Protein AF-A0A538U808-F1 (afdb_monomer_lite)

Foldseek 3Di:
DDPPDPPPPPDDPLLVCLLPDDDDDDDDDDDPPNCPLVSVVSNLVSCVVVPNPNVNDDDDDDDPVSVVVD

pLDDT: mean 88.34, std 15.51, range [39.91, 97.69]

Structure (mmCIF, N/CA/C/O backbone):
data_AF-A0A538U808-F1
#
_entry.id   AF-A0A538U808-F1
#
loop_
_atom_site.group_PDB
_atom_site.id
_atom_site.type_symbol
_atom_site.label_atom_id
_atom_site.label_alt_id
_atom_site.label_comp_id
_atom_site.label_asym_id
_atom_site.label_entity_id
_atom_site.label_seq_id
_atom_site.pdbx_PDB_ins_code
_atom_site.Cartn_x
_atom_site.Cartn_y
_atom_site.Cartn_z
_atom_site.occupancy
_atom_site.B_iso_or_equiv
_atom_site.auth_seq_id
_atom_site.auth_comp_id
_atom_site.auth_asym_id
_atom_site.auth_atom_id
_atom_site.pdbx_PDB_model_num
ATOM 1 N N . MET A 1 1 ? -19.087 17.907 6.313 1.00 39.91 1 MET A N 1
ATOM 2 C CA . MET A 1 1 ? -18.142 17.633 7.416 1.00 39.91 1 MET A CA 1
ATOM 3 C C . MET A 1 1 ? -16.950 16.909 6.802 1.00 39.91 1 MET A C 1
ATOM 5 O O . MET A 1 1 ? -17.128 15.807 6.317 1.00 39.91 1 MET A O 1
ATOM 9 N N . ASN A 1 2 ? -15.835 17.640 6.680 1.00 40.59 2 ASN A N 1
ATOM 10 C CA . ASN A 1 2 ? -14.536 17.345 6.049 1.00 40.59 2 ASN A CA 1
ATOM 11 C C . ASN A 1 2 ? -14.471 16.516 4.747 1.00 40.59 2 ASN A C 1
ATOM 13 O O . ASN A 1 2 ? -14.249 15.310 4.802 1.00 40.59 2 ASN A O 1
ATOM 17 N N . PRO A 1 3 ? -14.475 17.173 3.567 1.00 45.97 3 PRO A N 1
ATOM 18 C CA . PRO A 1 3 ? -13.806 16.644 2.389 1.00 45.97 3 PRO A CA 1
ATOM 19 C C . PRO A 1 3 ? -12.305 16.931 2.546 1.00 45.97 3 PRO A C 1
ATOM 21 O O . PRO A 1 3 ? -11.778 17.884 1.973 1.00 45.97 3 PRO A O 1
ATOM 24 N N . ALA A 1 4 ? -11.616 16.170 3.399 1.00 47.31 4 ALA A N 1
ATOM 25 C CA . ALA A 1 4 ? -10.162 16.161 3.342 1.00 47.31 4 ALA A CA 1
ATOM 26 C C . ALA A 1 4 ? -9.810 15.550 1.985 1.00 47.31 4 ALA A C 1
ATOM 28 O O . ALA A 1 4 ? -10.051 14.372 1.749 1.00 47.31 4 ALA A O 1
ATOM 29 N N . VAL A 1 5 ? -9.382 16.421 1.076 1.00 47.41 5 VAL A N 1
ATOM 30 C CA . VAL A 1 5 ? -8.963 16.140 -0.291 1.00 47.41 5 VAL A CA 1
ATOM 31 C C . VAL A 1 5 ? -8.124 14.864 -0.303 1.00 47.41 5 VAL A C 1
ATOM 33 O O . VAL A 1 5 ? -6.964 14.890 0.097 1.00 47.41 5 VAL A O 1
ATOM 36 N N . GLU A 1 6 ? -8.705 13.754 -0.763 1.00 52.22 6 GLU A N 1
ATOM 37 C CA . GLU A 1 6 ? -7.924 12.660 -1.332 1.00 52.22 6 GLU A CA 1
ATOM 38 C C . GLU A 1 6 ? -7.131 13.313 -2.465 1.00 52.22 6 GLU A C 1
ATOM 40 O O . GLU A 1 6 ? -7.752 13.804 -3.418 1.00 52.22 6 GLU A O 1
ATOM 45 N N . PRO A 1 7 ? -5.791 13.417 -2.403 1.00 46.19 7 PRO A N 1
ATOM 46 C CA . PRO A 1 7 ? -5.070 13.747 -3.610 1.00 46.19 7 PRO A CA 1
ATOM 47 C C . PRO A 1 7 ? -5.401 12.595 -4.547 1.00 46.19 7 PRO A C 1
ATOM 49 O O . PRO A 1 7 ? -4.969 11.472 -4.298 1.00 46.19 7 PRO A O 1
ATOM 52 N N . SER A 1 8 ? -6.220 12.835 -5.575 1.00 57.25 8 SER A N 1
ATOM 53 C CA . SER A 1 8 ? -6.471 11.828 -6.595 1.00 57.25 8 SER A CA 1
ATOM 54 C C . SER A 1 8 ? -5.106 11.536 -7.196 1.00 57.25 8 SER A C 1
ATOM 56 O O . SER A 1 8 ? -4.584 12.318 -8.000 1.00 57.25 8 SER A O 1
ATOM 58 N N . LEU A 1 9 ? -4.454 10.483 -6.707 1.00 68.00 9 LEU A N 1
ATOM 59 C CA . LEU A 1 9 ? -3.162 10.073 -7.197 1.00 68.00 9 LEU A CA 1
ATOM 60 C C . LEU A 1 9 ? -3.418 9.811 -8.675 1.00 68.00 9 LEU A C 1
ATOM 62 O O . LEU A 1 9 ? -4.164 8.906 -9.027 1.00 68.00 9 LEU A O 1
ATOM 66 N N . SER A 1 10 ? -2.884 10.665 -9.549 1.00 86.56 10 SER A N 1
ATOM 67 C CA . SER A 1 10 ? -2.881 10.380 -10.977 1.00 86.56 10 SER A CA 1
ATOM 68 C C . SER A 1 10 ? -2.115 9.070 -11.150 1.00 86.56 10 SER A C 1
ATOM 70 O O . SER A 1 10 ? -0.904 9.022 -10.913 1.00 86.56 10 SER A O 1
ATOM 72 N N . LEU A 1 11 ? -2.855 7.987 -11.368 1.00 93.69 11 LEU A N 1
ATOM 73 C CA . LEU A 1 11 ? -2.349 6.645 -11.608 1.00 93.69 11 LEU A CA 1
ATOM 74 C C . LEU A 1 11 ? -2.483 6.387 -13.101 1.00 93.69 11 LEU A C 1
ATOM 76 O O . LEU A 1 11 ? -3.525 6.691 -13.689 1.00 93.69 11 LEU A O 1
ATOM 80 N N . ASN A 1 12 ? -1.451 5.803 -13.701 1.00 95.06 12 ASN A N 1
ATOM 81 C CA . ASN A 1 12 ? -1.600 5.254 -15.043 1.00 95.06 12 ASN A CA 1
ATOM 82 C C . ASN A 1 12 ? -2.534 4.016 -15.008 1.00 95.06 12 ASN A C 1
ATOM 84 O O . ASN A 1 12 ? -2.869 3.525 -13.920 1.00 95.06 12 ASN A O 1
ATOM 88 N N . PRO A 1 13 ? -2.992 3.516 -16.167 1.00 95.75 13 PRO A N 1
ATOM 89 C CA . PRO A 1 13 ? -3.919 2.387 -16.216 1.00 95.75 13 PRO A CA 1
ATOM 90 C C . PRO A 1 13 ? -3.416 1.134 -15.483 1.00 95.75 13 PRO A C 1
ATOM 92 O O . PRO A 1 13 ? -4.188 0.489 -14.777 1.00 95.75 13 PRO A O 1
ATOM 95 N N . GLU A 1 14 ? -2.125 0.815 -15.574 1.00 95.56 14 GLU A N 1
ATOM 96 C CA . GLU A 1 14 ? -1.532 -0.367 -14.942 1.00 95.56 14 GLU A CA 1
ATOM 97 C C . GLU A 1 14 ? -1.477 -0.239 -13.413 1.00 95.56 14 GLU A C 1
ATOM 99 O O . GLU A 1 14 ? -1.810 -1.174 -12.683 1.00 95.56 14 GLU A O 1
ATOM 104 N N . GLN A 1 15 ? -1.096 0.935 -12.908 1.00 96.56 15 GLN A N 1
ATOM 105 C CA . GLN A 1 15 ? -1.108 1.252 -11.482 1.00 96.56 15 GLN A CA 1
ATOM 106 C C . GLN A 1 15 ? -2.535 1.223 -10.931 1.00 96.56 15 GLN A C 1
ATOM 108 O O . GLN A 1 15 ? -2.758 0.682 -9.849 1.00 96.56 15 GLN A O 1
ATOM 113 N N . ARG A 1 16 ? -3.501 1.772 -11.677 1.00 95.94 16 ARG A N 1
ATOM 114 C CA . ARG A 1 16 ? -4.920 1.733 -11.313 1.00 95.94 16 ARG A CA 1
ATOM 115 C C . ARG A 1 16 ? -5.426 0.298 -11.220 1.00 95.94 16 ARG A C 1
ATOM 117 O O . ARG A 1 16 ? -6.011 -0.056 -10.204 1.00 95.94 16 ARG A O 1
ATOM 124 N N . ALA A 1 17 ? -5.127 -0.536 -12.215 1.00 95.25 17 ALA A N 1
ATOM 125 C CA . ALA A 1 17 ? -5.489 -1.950 -12.193 1.00 95.25 17 ALA A CA 1
ATOM 126 C C . ALA A 1 17 ? -4.895 -2.673 -10.970 1.00 95.25 17 ALA A C 1
ATOM 128 O O . ALA A 1 17 ? -5.584 -3.453 -10.317 1.00 95.25 17 ALA A O 1
ATOM 129 N N . ALA A 1 18 ? -3.645 -2.372 -10.601 1.00 95.94 18 ALA A N 1
ATOM 130 C CA . ALA A 1 18 ? -3.025 -2.930 -9.402 1.00 95.94 18 ALA A CA 1
ATOM 131 C C . ALA A 1 18 ? -3.694 -2.464 -8.093 1.00 95.94 18 ALA A C 1
ATOM 133 O O . ALA A 1 18 ? -3.787 -3.257 -7.151 1.00 95.94 18 ALA A O 1
ATOM 134 N N . VAL A 1 19 ? -4.147 -1.206 -8.023 1.00 96.25 19 VAL A N 1
ATOM 135 C CA . VAL A 1 19 ? -4.845 -0.613 -6.865 1.00 96.25 19 VAL A CA 1
ATOM 136 C C . VAL A 1 19 ? -6.260 -1.168 -6.708 1.00 96.25 19 VAL A C 1
ATOM 138 O O . VAL A 1 19 ? -6.653 -1.526 -5.600 1.00 96.25 19 VAL A O 1
ATOM 141 N N . GLU A 1 20 ? -6.996 -1.268 -7.811 1.00 95.44 20 GLU A N 1
ATOM 142 C CA . GLU A 1 20 ? -8.406 -1.671 -7.849 1.00 95.44 20 GLU A CA 1
ATOM 143 C C . GLU A 1 20 ? -8.590 -3.200 -7.906 1.00 95.44 20 GLU A C 1
ATOM 145 O O . GLU A 1 20 ? -9.718 -3.687 -7.826 1.00 95.44 20 GLU A O 1
ATOM 150 N N . HIS A 1 21 ? -7.506 -3.981 -8.017 1.00 95.31 21 HIS A N 1
ATOM 151 C CA . HIS A 1 21 ? -7.569 -5.446 -8.032 1.00 95.31 21 HIS A CA 1
ATOM 152 C C . HIS A 1 21 ? -8.259 -5.991 -6.774 1.00 95.31 21 HIS A C 1
ATOM 154 O O . HIS A 1 21 ? -7.763 -5.850 -5.651 1.00 95.31 21 HIS A O 1
ATOM 160 N N . ARG A 1 22 ? -9.379 -6.687 -6.984 1.00 86.31 22 ARG A N 1
ATOM 161 C CA . ARG A 1 22 ? -10.148 -7.401 -5.957 1.00 86.31 22 ARG A CA 1
ATOM 162 C C . ARG A 1 22 ? -10.063 -8.909 -6.192 1.00 86.31 22 ARG A C 1
ATOM 164 O O . ARG A 1 22 ? -9.992 -9.360 -7.331 1.00 86.31 22 ARG A O 1
ATOM 171 N N . GLY A 1 23 ? -10.106 -9.692 -5.114 1.00 81.06 23 GLY A N 1
ATOM 172 C CA . GLY A 1 23 ? -10.055 -11.156 -5.170 1.00 81.06 23 GLY A CA 1
ATOM 173 C C . GLY A 1 23 ? -8.736 -11.730 -4.652 1.00 81.06 23 GLY A C 1
ATOM 174 O O . GLY A 1 23 ? -8.192 -11.236 -3.669 1.00 81.06 23 GLY A O 1
ATOM 175 N N . GLY A 1 24 ? -8.254 -12.804 -5.284 1.00 87.56 24 GLY A N 1
ATOM 176 C CA . GLY A 1 24 ? -7.075 -13.562 -4.851 1.00 87.56 24 GLY A CA 1
ATOM 177 C C . GLY A 1 24 ? -5.733 -12.833 -5.010 1.00 87.56 24 GLY A C 1
ATOM 178 O O . GLY A 1 24 ? -5.667 -11.642 -5.325 1.00 87.56 24 GLY A O 1
ATOM 179 N N . ALA A 1 25 ? -4.647 -13.576 -4.792 1.00 93.81 25 ALA A N 1
ATOM 180 C CA . ALA A 1 25 ? -3.283 -13.053 -4.820 1.00 93.81 25 ALA A CA 1
ATOM 181 C C . ALA A 1 25 ? -2.918 -12.385 -6.161 1.00 93.81 25 ALA A C 1
ATOM 183 O O . ALA A 1 25 ? -3.341 -12.829 -7.227 1.00 93.81 25 ALA A O 1
ATOM 184 N N . VAL A 1 26 ? -2.090 -11.336 -6.101 1.00 94.12 26 VAL A N 1
ATOM 185 C CA . VA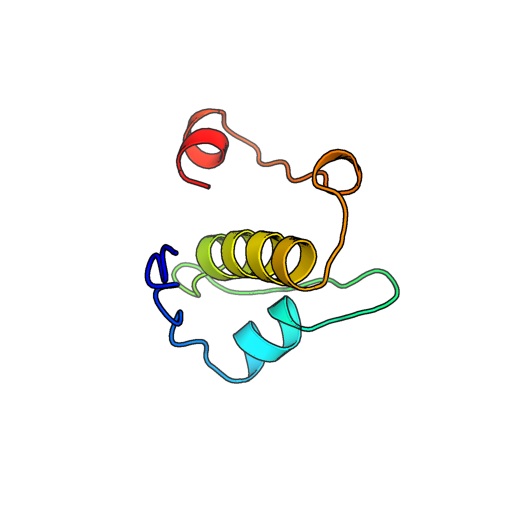L A 1 26 ? -1.560 -10.630 -7.277 1.00 94.12 26 VAL A CA 1
ATOM 186 C C . VAL A 1 26 ? -0.086 -10.287 -7.079 1.00 94.12 26 VAL A C 1
ATOM 188 O O . VAL A 1 26 ? 0.330 -9.924 -5.979 1.00 94.12 26 VAL A O 1
ATOM 191 N N . LEU A 1 27 ? 0.700 -10.389 -8.154 1.00 95.31 27 LEU A N 1
ATOM 192 C CA . LEU A 1 27 ? 2.110 -10.003 -8.203 1.00 95.31 27 LEU A CA 1
ATOM 193 C C . LEU A 1 27 ? 2.275 -8.799 -9.136 1.00 95.31 27 LEU A C 1
ATOM 195 O O . LEU A 1 27 ? 1.925 -8.872 -10.311 1.00 95.31 27 LEU A O 1
ATOM 199 N N . VAL A 1 28 ? 2.843 -7.709 -8.621 1.00 94.56 28 VAL A N 1
ATOM 200 C CA . VAL A 1 28 ? 3.138 -6.496 -9.398 1.00 94.56 28 VAL A CA 1
ATOM 201 C C . VAL A 1 28 ? 4.647 -6.386 -9.593 1.00 94.56 28 VAL A C 1
ATOM 203 O O . VAL A 1 28 ? 5.391 -6.202 -8.630 1.00 94.56 28 VAL A O 1
ATOM 206 N N . VAL A 1 29 ? 5.106 -6.478 -10.842 1.00 95.75 29 VAL A N 1
ATOM 207 C CA . VAL A 1 29 ? 6.526 -6.366 -11.209 1.00 95.75 29 VAL A CA 1
ATOM 208 C C . VAL A 1 29 ? 6.759 -5.027 -11.895 1.00 95.75 29 VAL A C 1
ATOM 210 O O . VAL A 1 29 ? 6.113 -4.720 -12.892 1.00 95.75 29 V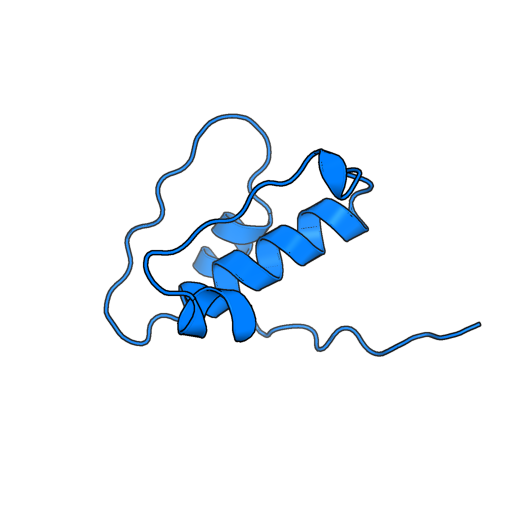AL A O 1
ATOM 213 N N . ALA A 1 30 ? 7.678 -4.217 -11.367 1.00 94.44 30 ALA A N 1
ATOM 214 C CA . ALA A 1 30 ? 7.964 -2.904 -11.936 1.00 94.44 30 ALA A CA 1
ATOM 215 C C . ALA A 1 30 ? 9.391 -2.423 -11.631 1.00 94.44 30 ALA A C 1
ATOM 217 O O . ALA A 1 30 ? 9.916 -2.618 -10.526 1.00 94.44 30 ALA A O 1
ATOM 218 N N . GLY A 1 31 ? 9.995 -1.722 -12.596 1.00 95.62 31 GLY A N 1
ATOM 219 C CA . GLY A 1 31 ? 11.346 -1.158 -12.495 1.00 95.62 31 GLY A CA 1
ATOM 220 C C . GLY A 1 31 ? 11.499 -0.084 -11.410 1.00 95.62 31 GLY A C 1
ATOM 221 O O . GLY A 1 31 ? 10.539 0.297 -10.730 1.00 95.62 31 GLY A O 1
ATOM 222 N N . ALA A 1 32 ? 12.719 0.412 -11.204 1.00 94.94 32 ALA A N 1
ATOM 223 C CA . ALA A 1 32 ? 12.967 1.552 -10.316 1.00 94.94 32 ALA A CA 1
ATOM 224 C C . ALA A 1 32 ? 12.186 2.800 -10.785 1.00 94.94 32 ALA A C 1
ATOM 226 O O . ALA A 1 32 ? 11.920 2.954 -11.971 1.00 94.94 32 ALA A O 1
ATOM 227 N N . GLY A 1 33 ? 11.754 3.659 -9.855 1.00 92.88 33 GLY A N 1
ATOM 228 C CA . GLY A 1 33 ? 11.024 4.897 -10.185 1.00 92.88 33 GLY A CA 1
ATOM 229 C C . GLY A 1 33 ? 9.578 4.730 -10.685 1.00 92.88 33 GLY A C 1
ATOM 230 O O . GLY A 1 33 ? 8.866 5.715 -10.813 1.00 92.88 33 GLY A O 1
ATOM 231 N N . SER A 1 34 ? 9.092 3.503 -10.886 1.00 94.31 34 SER A N 1
ATOM 232 C CA . SER A 1 34 ? 7.737 3.204 -11.399 1.00 94.31 34 SER A CA 1
ATOM 233 C C . SER A 1 34 ? 6.568 3.504 -10.445 1.00 94.31 34 SER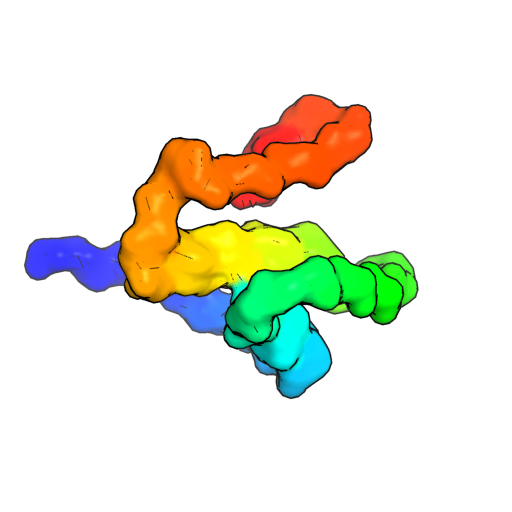 A C 1
ATOM 235 O O . SER A 1 34 ? 5.414 3.248 -10.781 1.00 94.31 34 SER A O 1
ATOM 237 N N . GLY A 1 35 ? 6.839 4.012 -9.239 1.00 93.44 35 GLY A N 1
ATOM 238 C CA . GLY A 1 35 ? 5.798 4.343 -8.262 1.00 93.44 35 GLY A CA 1
ATOM 239 C C . GLY A 1 35 ? 5.263 3.164 -7.439 1.00 93.44 35 GLY A C 1
ATOM 240 O O . GLY A 1 35 ? 4.150 3.252 -6.938 1.00 93.44 35 GLY A O 1
ATOM 241 N N . LYS A 1 36 ? 6.029 2.079 -7.243 1.00 94.94 36 LYS A N 1
ATOM 242 C CA . LYS A 1 36 ? 5.611 0.914 -6.425 1.00 94.94 36 LYS A CA 1
ATOM 243 C C . LYS A 1 36 ? 5.055 1.287 -5.045 1.00 94.94 36 LYS A C 1
ATOM 245 O O . LYS A 1 36 ? 3.989 0.813 -4.672 1.00 94.94 36 LYS A O 1
ATOM 250 N N . THR A 1 37 ? 5.746 2.163 -4.313 1.00 93.19 37 THR A N 1
ATOM 251 C CA . THR A 1 37 ? 5.282 2.635 -2.998 1.00 93.19 37 THR A CA 1
ATOM 252 C C . THR A 1 37 ? 3.953 3.378 -3.115 1.00 93.19 37 THR A C 1
ATOM 254 O O . THR A 1 37 ? 3.025 3.081 -2.376 1.00 93.19 37 THR A O 1
ATOM 257 N N . ARG A 1 38 ? 3.813 4.260 -4.116 1.00 92.62 38 ARG A N 1
ATOM 258 C CA . ARG A 1 38 ? 2.559 4.973 -4.408 1.00 92.62 38 ARG A CA 1
ATOM 259 C C . ARG A 1 38 ? 1.409 4.007 -4.697 1.00 92.62 38 ARG A C 1
ATOM 261 O O . ARG A 1 38 ? 0.313 4.240 -4.211 1.00 92.62 38 ARG A O 1
ATOM 268 N N . VAL A 1 39 ? 1.654 2.932 -5.448 1.00 95.19 39 VAL A N 1
ATOM 269 C CA . VAL A 1 39 ? 0.654 1.882 -5.713 1.00 95.19 39 VAL A CA 1
ATOM 270 C C . VAL A 1 39 ? 0.248 1.164 -4.427 1.00 95.19 39 VAL A C 1
ATOM 272 O O . VAL A 1 39 ? -0.943 0.986 -4.196 1.00 95.19 39 VAL A O 1
ATOM 275 N N . LEU A 1 40 ? 1.205 0.782 -3.573 1.00 94.69 40 LEU A N 1
ATOM 276 C CA . LEU A 1 40 ? 0.903 0.123 -2.296 1.00 94.69 40 LEU A CA 1
ATOM 277 C C . LEU A 1 40 ? 0.078 1.026 -1.368 1.00 94.69 40 LEU A C 1
ATOM 279 O O . LEU A 1 40 ? -0.965 0.590 -0.885 1.00 94.69 40 LEU A O 1
ATOM 283 N N . THR A 1 41 ? 0.483 2.284 -1.175 1.00 94.56 41 THR A N 1
ATOM 284 C CA . THR A 1 41 ? -0.254 3.249 -0.341 1.00 94.56 41 THR A CA 1
ATOM 285 C C . THR A 1 41 ? -1.643 3.542 -0.915 1.00 94.56 41 THR A C 1
ATOM 287 O O . THR A 1 41 ? -2.633 3.486 -0.188 1.00 94.56 41 THR A O 1
ATOM 290 N N . ALA A 1 42 ? -1.749 3.765 -2.231 1.00 95.06 42 ALA A N 1
ATOM 291 C CA . ALA A 1 42 ? -3.032 3.977 -2.902 1.00 95.06 42 ALA A CA 1
ATOM 292 C C . ALA A 1 42 ? -3.967 2.771 -2.758 1.00 95.06 42 ALA A C 1
ATOM 294 O O . ALA A 1 42 ? -5.173 2.940 -2.602 1.00 95.06 42 ALA A O 1
ATOM 295 N N . ARG A 1 43 ? -3.426 1.549 -2.781 1.00 95.06 43 ARG A N 1
ATOM 296 C CA . ARG A 1 43 ? -4.225 0.340 -2.587 1.00 95.06 43 ARG A CA 1
ATOM 297 C C . ARG A 1 43 ? -4.750 0.211 -1.168 1.00 95.06 43 ARG A C 1
ATOM 299 O O . ARG A 1 43 ? -5.914 -0.135 -1.002 1.00 95.06 43 ARG A O 1
ATOM 306 N N . VAL A 1 44 ? -3.928 0.499 -0.163 1.00 95.00 44 VAL A N 1
ATOM 307 C CA . VAL A 1 44 ? -4.389 0.529 1.232 1.00 95.00 44 VAL A CA 1
ATOM 308 C C . VAL A 1 44 ? -5.531 1.541 1.367 1.00 95.00 44 VAL A C 1
ATOM 310 O O . VAL A 1 44 ? -6.611 1.167 1.815 1.00 95.00 44 VAL A O 1
ATOM 313 N N . ALA A 1 45 ? -5.359 2.768 0.866 1.00 94.69 45 ALA A N 1
ATOM 314 C CA . ALA A 1 45 ? -6.417 3.784 0.861 1.00 94.69 45 ALA A CA 1
ATOM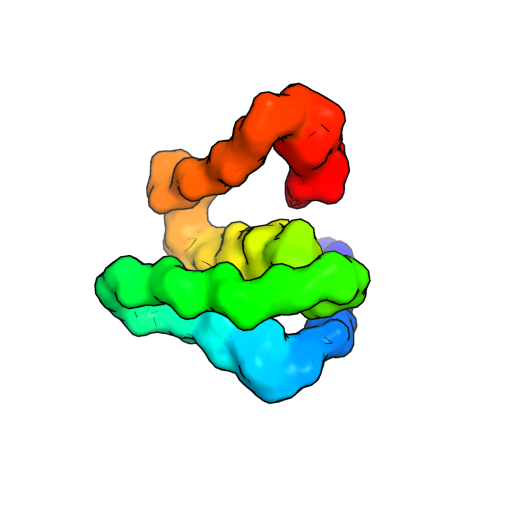 315 C C . ALA A 1 45 ? -7.685 3.328 0.106 1.00 94.69 45 ALA A C 1
ATOM 317 O O . ALA A 1 45 ? -8.804 3.508 0.591 1.00 94.69 45 ALA A O 1
ATOM 318 N N . HIS A 1 46 ? -7.534 2.665 -1.045 1.00 94.94 46 HIS A N 1
ATOM 319 C CA . HIS A 1 46 ? -8.655 2.114 -1.811 1.00 94.94 46 HIS A CA 1
ATOM 320 C C . HIS A 1 46 ? -9.420 1.024 -1.042 1.00 94.94 46 HIS A C 1
ATOM 322 O O . HIS A 1 46 ? -10.649 0.994 -1.078 1.00 94.94 46 HIS A O 1
ATOM 328 N N . LEU A 1 47 ? -8.722 0.134 -0.330 1.00 94.62 47 LEU A N 1
ATOM 329 C CA . LEU A 1 47 ? -9.356 -0.904 0.488 1.00 94.62 47 LEU A CA 1
ATOM 330 C C . LEU A 1 47 ? -10.142 -0.287 1.651 1.00 94.62 47 LEU A C 1
ATOM 332 O O . LEU A 1 47 ? -11.304 -0.642 1.850 1.00 94.62 47 LEU A O 1
ATOM 336 N N . LEU A 1 48 ? -9.545 0.674 2.359 1.00 95.12 48 LEU A N 1
ATOM 337 C CA . LEU A 1 48 ? -10.195 1.369 3.473 1.00 95.12 48 LEU A CA 1
ATOM 338 C C . LEU A 1 48 ? -11.432 2.153 3.009 1.00 95.12 48 LEU A C 1
ATOM 340 O O . LEU A 1 48 ? -12.506 2.013 3.589 1.00 95.12 48 LEU A O 1
ATOM 344 N N . SER A 1 49 ? -11.317 2.914 1.916 1.00 94.81 49 SER A N 1
ATOM 345 C CA . SER A 1 49 ? -12.453 3.646 1.327 1.00 94.81 49 SER A CA 1
ATOM 346 C C . SER A 1 49 ? -13.532 2.722 0.754 1.00 94.81 49 SER A C 1
ATOM 348 O O . SER A 1 49 ? -14.700 3.101 0.692 1.00 94.81 49 SER A O 1
ATOM 350 N N . SER A 1 50 ? -13.172 1.487 0.396 1.00 94.31 50 SER A N 1
ATOM 351 C CA . SER A 1 50 ? -14.113 0.435 -0.007 1.00 94.31 50 SER A CA 1
ATOM 352 C C . SER A 1 50 ? -14.796 -0.274 1.174 1.00 94.31 50 SER A C 1
ATOM 354 O O . SER A 1 50 ? -15.584 -1.190 0.939 1.00 94.31 50 SER A O 1
ATOM 356 N N . GLY A 1 51 ? -14.510 0.121 2.420 1.00 95.19 51 GLY A N 1
ATOM 357 C CA . GLY A 1 51 ? -15.133 -0.423 3.628 1.00 95.19 51 GLY A CA 1
ATOM 358 C C . GLY A 1 51 ? -14.403 -1.610 4.260 1.00 95.19 51 GLY A C 1
ATOM 359 O O . GLY A 1 51 ? -14.961 -2.252 5.148 1.00 95.19 51 GLY A O 1
ATOM 360 N N . VAL A 1 52 ? -13.175 -1.924 3.829 1.00 95.25 52 VAL A N 1
ATOM 361 C CA . VAL A 1 52 ? -12.348 -2.920 4.526 1.00 95.25 52 VAL A CA 1
ATOM 362 C C . VAL A 1 52 ? -11.930 -2.338 5.880 1.00 95.25 52 VAL A C 1
ATOM 364 O O . VAL A 1 52 ? -11.381 -1.233 5.910 1.00 95.25 52 VAL A O 1
ATOM 367 N N . PRO A 1 53 ? -12.166 -3.049 6.998 1.00 97.00 53 PRO A N 1
ATOM 368 C CA . PRO A 1 53 ? -11.740 -2.573 8.305 1.00 97.00 53 PRO A CA 1
ATOM 369 C C . PRO A 1 53 ? -10.205 -2.463 8.353 1.00 97.00 53 PRO A C 1
ATOM 371 O O . PRO A 1 53 ? -9.529 -3.355 7.830 1.00 97.00 53 PRO A O 1
ATOM 374 N N . PRO A 1 54 ? 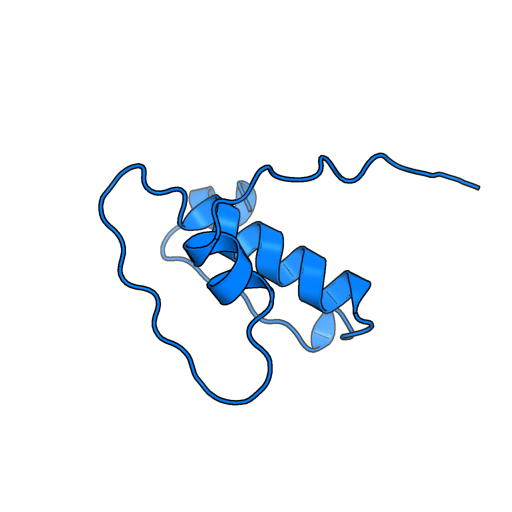-9.631 -1.413 8.968 1.00 96.94 54 PRO A N 1
ATOM 375 C CA . PRO A 1 54 ? -8.179 -1.238 9.051 1.00 96.94 54 PRO A CA 1
ATOM 376 C C . PRO A 1 54 ? -7.435 -2.456 9.607 1.00 96.94 54 PRO A C 1
ATOM 378 O O . PRO A 1 54 ? -6.399 -2.846 9.075 1.00 96.94 54 PRO A O 1
ATOM 381 N N . GLU A 1 55 ? -7.995 -3.108 10.623 1.00 97.69 55 GLU A N 1
ATOM 382 C CA . GLU A 1 55 ? -7.474 -4.336 11.228 1.00 97.69 55 GLU A CA 1
ATOM 383 C C . GLU A 1 55 ? -7.453 -5.545 10.273 1.00 97.69 55 GLU A C 1
ATOM 385 O O . GLU A 1 55 ? -6.766 -6.530 10.537 1.00 97.69 55 GLU A O 1
ATOM 390 N N . GLY A 1 56 ? -8.168 -5.470 9.147 1.00 95.75 56 GLY A N 1
ATOM 391 C CA . GLY A 1 56 ? -8.152 -6.461 8.072 1.00 95.75 56 GLY A CA 1
ATOM 392 C C . GLY A 1 56 ? -7.038 -6.254 7.040 1.00 95.75 56 GLY A C 1
ATOM 393 O O . GLY A 1 56 ? -6.947 -7.036 6.092 1.00 95.75 56 GLY A O 1
ATOM 394 N N . VAL A 1 57 ? -6.200 -5.218 7.184 1.00 95.38 57 VAL A N 1
ATOM 395 C CA . VAL A 1 57 ? -5.126 -4.888 6.238 1.00 95.38 57 VAL A CA 1
ATOM 396 C C . VAL A 1 57 ? -3.762 -4.967 6.922 1.00 95.38 57 VAL A C 1
ATOM 398 O O . VAL A 1 57 ? -3.483 -4.250 7.877 1.00 95.38 57 VAL A O 1
ATOM 401 N N . LEU A 1 58 ? -2.867 -5.795 6.375 1.00 95.44 58 LEU A N 1
ATOM 402 C CA . LEU A 1 58 ? -1.456 -5.843 6.76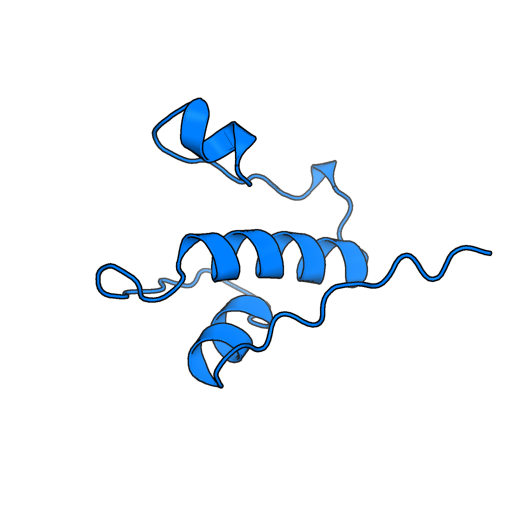0 1.00 95.44 58 LEU A CA 1
ATOM 403 C C . LEU A 1 58 ? -0.582 -5.413 5.580 1.00 95.44 58 LEU A C 1
ATOM 405 O O . LEU A 1 58 ? -0.580 -6.057 4.532 1.00 95.44 58 LEU A O 1
ATOM 409 N N . ALA A 1 59 ? 0.202 -4.355 5.776 1.00 95.19 59 ALA A N 1
ATOM 410 C CA . ALA A 1 59 ? 1.255 -3.934 4.859 1.00 95.19 59 ALA A CA 1
ATOM 411 C C . ALA A 1 59 ? 2.612 -4.032 5.565 1.00 95.19 59 ALA A C 1
ATOM 413 O O . ALA A 1 59 ? 2.744 -3.640 6.722 1.00 95.19 59 ALA A O 1
ATOM 414 N N . PHE A 1 60 ? 3.628 -4.549 4.875 1.00 95.50 60 PHE A N 1
ATOM 415 C CA . PHE A 1 60 ? 4.979 -4.660 5.418 1.00 95.50 60 PHE A CA 1
ATOM 416 C C . PHE A 1 60 ? 6.027 -4.298 4.368 1.00 95.50 60 PHE A C 1
ATOM 418 O O . PHE A 1 60 ? 5.802 -4.372 3.161 1.00 95.50 60 PHE A O 1
ATOM 425 N N . THR A 1 61 ? 7.194 -3.896 4.852 1.00 95.38 61 THR A N 1
ATOM 426 C CA . THR A 1 61 ? 8.347 -3.520 4.039 1.00 95.38 61 THR A CA 1
ATOM 427 C C . THR A 1 61 ? 9.625 -3.823 4.813 1.00 95.38 61 THR A C 1
ATOM 429 O O . THR A 1 61 ? 9.590 -4.065 6.017 1.00 95.38 61 THR A O 1
ATOM 432 N N . PHE A 1 62 ? 10.767 -3.826 4.131 1.00 95.69 62 PHE A N 1
ATOM 433 C CA . PHE A 1 62 ? 12.039 -4.259 4.711 1.00 95.69 62 PHE A CA 1
ATOM 434 C C . PHE A 1 62 ? 12.613 -3.300 5.758 1.00 95.69 62 PHE A C 1
ATOM 436 O O . PHE A 1 62 ? 13.438 -3.712 6.567 1.00 95.69 62 PHE A O 1
ATOM 443 N N . THR A 1 63 ? 12.235 -2.017 5.741 1.00 96.12 63 THR A N 1
ATOM 444 C CA . THR A 1 63 ? 12.835 -1.014 6.633 1.00 96.12 63 THR A CA 1
ATOM 445 C C . THR A 1 63 ? 11.786 -0.209 7.384 1.00 96.12 63 THR A C 1
ATOM 447 O O . THR A 1 63 ? 10.772 0.202 6.823 1.00 96.12 63 THR A O 1
ATOM 450 N N . ASN A 1 64 ? 12.092 0.130 8.638 1.00 96.69 64 ASN A N 1
ATOM 451 C CA . ASN A 1 64 ? 11.262 1.025 9.453 1.00 96.69 64 ASN A CA 1
ATOM 452 C C . ASN A 1 64 ? 11.118 2.426 8.847 1.00 96.69 64 ASN A C 1
ATOM 454 O O . ASN A 1 64 ? 10.174 3.144 9.159 1.00 96.69 64 ASN A O 1
ATOM 458 N N . ARG A 1 65 ? 12.075 2.850 8.012 1.00 94.88 65 ARG A N 1
ATOM 459 C CA . ARG A 1 65 ? 11.973 4.116 7.286 1.00 94.88 65 ARG A CA 1
ATOM 460 C C . ARG A 1 65 ? 10.866 4.045 6.240 1.00 94.88 65 ARG A C 1
ATOM 462 O O . ARG A 1 65 ? 9.974 4.877 6.279 1.00 94.88 65 ARG A O 1
ATOM 469 N N . ALA A 1 66 ? 10.893 3.030 5.377 1.00 92.00 66 ALA A N 1
ATOM 470 C CA . ALA A 1 66 ? 9.856 2.848 4.366 1.00 92.00 66 ALA A CA 1
ATOM 471 C C . ALA A 1 66 ? 8.470 2.663 5.004 1.00 92.00 66 ALA A C 1
ATOM 473 O O . ALA A 1 66 ? 7.498 3.201 4.495 1.00 92.00 66 ALA A O 1
ATOM 474 N N . ALA A 1 67 ? 8.391 1.977 6.149 1.00 92.75 67 ALA A N 1
ATOM 475 C CA . ALA A 1 67 ? 7.136 1.808 6.880 1.00 92.75 67 ALA A CA 1
ATOM 476 C C . ALA A 1 67 ? 6.551 3.132 7.409 1.00 92.75 67 ALA A C 1
ATOM 478 O O . ALA A 1 67 ? 5.345 3.229 7.562 1.00 92.75 67 ALA A O 1
ATOM 479 N N . ARG A 1 68 ? 7.390 4.138 7.697 1.00 93.06 68 ARG A N 1
ATOM 480 C CA . ARG A 1 68 ? 6.955 5.472 8.149 1.00 93.06 68 ARG A CA 1
ATOM 481 C C . ARG A 1 68 ? 6.612 6.434 7.011 1.00 93.06 68 ARG A C 1
ATOM 483 O O . ARG A 1 68 ? 5.992 7.458 7.264 1.00 93.06 68 ARG A O 1
ATOM 490 N N . GLU A 1 69 ? 7.091 6.157 5.801 1.00 89.06 69 GLU A N 1
ATOM 491 C CA . GLU A 1 69 ? 6.810 6.952 4.596 1.00 89.06 69 GLU A CA 1
ATOM 492 C C . GLU A 1 69 ? 5.507 6.520 3.900 1.00 89.06 69 GLU A C 1
ATOM 494 O O . GLU A 1 69 ? 5.018 7.239 3.028 1.00 89.06 69 GLU A O 1
ATOM 499 N N . MET A 1 70 ? 4.983 5.342 4.259 1.00 83.56 70 MET A N 1
ATOM 500 C CA . MET A 1 70 ? 3.708 4.793 3.792 1.00 83.56 70 MET A CA 1
ATOM 501 C C . MET A 1 70 ? 2.562 5.199 4.708 1.00 83.56 70 MET A C 1
ATOM 503 O O . MET A 1 70 ? 1.474 5.435 4.140 1.00 83.56 70 MET A O 1
#

Organism: Eiseniibacteriota bacterium (NCBI:txid2212470)

Sequence (70 aa):
MNPAVEPSLSLNPEQRAAVEHRGGAVLVVAGAGSGKTRVLTARVAHLLSSGVPPEGVLAFTFTNRAAREM

Secondary structure (DSSP, 8-state):
------------HHHHHHHH--SS-------TTS-HHHHHHHHHHHHHHTT--GGG-----S-HHHHHH-

InterPro domains:
  IPR000212 UvrD-like helicase [PTHR11070] (10-70)
  IPR014016 UvrD-like helicase, ATP-binding domain [PF00580] (11-70)
  IPR014016 UvrD-like helicase, ATP-binding domain [PS51198] (9-70)
  IPR027417 P-loop containing nucleoside triphosphate hydrolase [G3DSA:3.40.50.300] (11-70)
  IPR027417 P-loop containing nucleoside triphosphate hydrolase [SSF52540] (10-70)

Radius of gyration: 12.87 Å; chains: 1; bounding box: 31×31×27 Å